Protein AF-A0A134BZQ8-F1 (afdb_monomer_lite)

Sequence (60 aa):
MELASFNEKPNAWVTDSGVYTFKVGASSRDIKDSATLKLKGNTVKVHQILEPKHKLNLLK

pLDDT: mean 86.85, std 7.17, range [55.09, 94.44]

Secondary structure (DSSP, 8-state):
-TTPEEETTTTEEEE-SEEEEEEEEEETTEEEEEEEEEEPPEEEE-------SS------

Radius of gyration: 15.73 Å; chains: 1; bounding box: 33×23×40 Å

Structure (mmCIF, N/CA/C/O backbone):
data_AF-A0A134BZQ8-F1
#
_entry.id   AF-A0A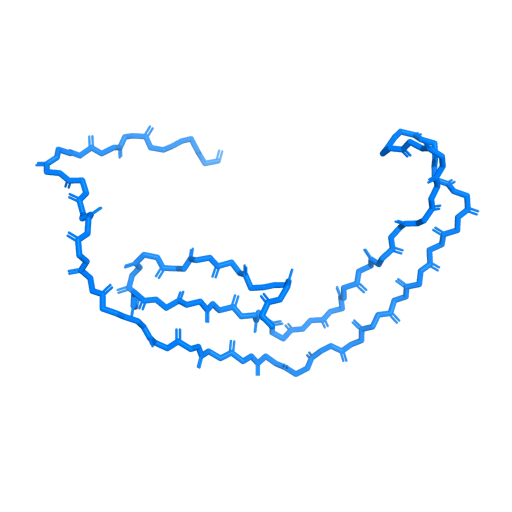134BZQ8-F1
#
loop_
_atom_site.group_PDB
_atom_site.id
_atom_site.type_symbol
_atom_site.label_atom_id
_atom_site.label_alt_id
_atom_site.label_comp_id
_atom_site.label_asym_id
_atom_site.label_entity_id
_atom_site.label_seq_id
_atom_site.pdbx_PDB_ins_code
_atom_site.Cartn_x
_atom_site.Cartn_y
_atom_site.Cartn_z
_atom_site.occupancy
_atom_site.B_iso_or_equiv
_atom_site.auth_seq_id
_atom_site.auth_comp_id
_atom_site.auth_asym_id
_atom_site.auth_atom_id
_atom_site.pdbx_PDB_model_num
ATOM 1 N N . MET A 1 1 ? -5.648 -7.228 -0.969 1.00 58.59 1 MET A N 1
ATOM 2 C CA . MET A 1 1 ? -5.402 -6.878 0.446 1.00 58.59 1 MET A CA 1
ATOM 3 C C . MET A 1 1 ? -4.113 -6.088 0.607 1.00 58.59 1 MET A C 1
ATOM 5 O O . MET A 1 1 ? -4.149 -5.117 1.336 1.00 58.59 1 MET A O 1
ATOM 9 N N . GLU A 1 2 ? -3.051 -6.409 -0.137 1.00 78.62 2 GLU A N 1
ATOM 10 C CA . GLU A 1 2 ? -1.726 -5.742 -0.101 1.00 78.62 2 GLU A CA 1
ATOM 11 C C . GLU A 1 2 ? -1.681 -4.198 -0.171 1.00 78.62 2 GLU A C 1
ATOM 13 O O . GLU A 1 2 ? -0.651 -3.607 0.126 1.00 78.62 2 GLU A O 1
ATOM 18 N N . LEU A 1 3 ? -2.767 -3.525 -0.571 1.00 85.69 3 LEU A N 1
ATOM 19 C CA . LEU A 1 3 ? -2.844 -2.060 -0.709 1.00 85.69 3 LEU A CA 1
ATOM 20 C C . LEU A 1 3 ? -3.852 -1.415 0.252 1.00 85.69 3 LEU A C 1
ATOM 22 O O . LEU A 1 3 ? -4.180 -0.239 0.111 1.00 85.69 3 LEU A O 1
AT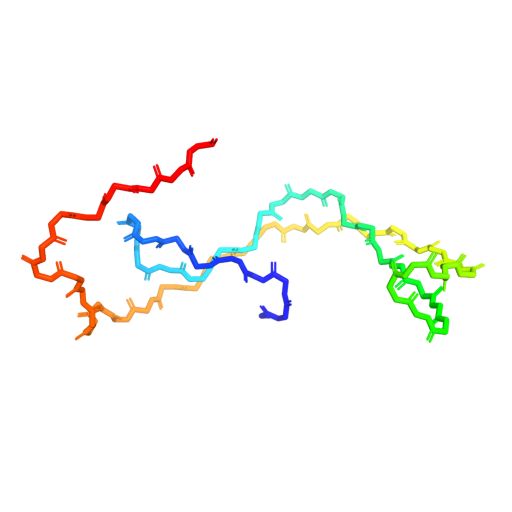OM 26 N N . ALA A 1 4 ? -4.423 -2.198 1.168 1.00 87.25 4 ALA A N 1
ATOM 27 C CA . ALA A 1 4 ? -5.424 -1.717 2.104 1.00 87.25 4 ALA A CA 1
ATOM 28 C C . ALA A 1 4 ? -4.777 -1.020 3.306 1.00 87.25 4 ALA A C 1
ATOM 30 O O . ALA A 1 4 ? -3.829 -1.530 3.898 1.00 87.25 4 ALA A O 1
ATOM 31 N N . SER A 1 5 ? -5.366 0.100 3.707 1.00 87.94 5 SER A N 1
ATOM 32 C CA . SER A 1 5 ? -5.099 0.767 4.976 1.00 87.94 5 SER A CA 1
ATOM 33 C C . SER A 1 5 ? -6.156 0.349 5.991 1.00 87.94 5 SER A C 1
ATOM 35 O O . SER A 1 5 ? -7.338 0.223 5.657 1.00 87.94 5 SER A O 1
ATOM 37 N N . PHE A 1 6 ? -5.757 0.127 7.242 1.00 87.00 6 PHE A N 1
ATOM 38 C CA . PHE A 1 6 ? -6.723 -0.145 8.300 1.00 87.00 6 PHE A CA 1
ATOM 39 C C . PHE A 1 6 ? -7.437 1.148 8.697 1.00 87.00 6 PHE A C 1
ATOM 41 O O . PHE A 1 6 ? -6.798 2.141 9.039 1.00 87.00 6 PHE A O 1
ATOM 48 N N . ASN A 1 7 ? -8.767 1.138 8.648 1.00 85.19 7 ASN A N 1
ATOM 49 C CA . ASN A 1 7 ? -9.594 2.234 9.123 1.00 85.19 7 ASN A CA 1
ATOM 50 C C . ASN A 1 7 ? -10.250 1.827 10.445 1.00 85.19 7 ASN A C 1
ATOM 52 O O . ASN A 1 7 ? -11.116 0.949 10.479 1.00 85.19 7 ASN A O 1
ATOM 56 N N . GLU A 1 8 ? -9.842 2.499 11.520 1.00 82.94 8 GLU A N 1
ATOM 57 C CA . GLU A 1 8 ? -10.310 2.242 12.886 1.00 82.94 8 GLU A CA 1
ATOM 58 C C . GLU A 1 8 ? -11.795 2.586 13.072 1.00 82.94 8 GLU A C 1
ATOM 60 O O . GLU A 1 8 ? -12.482 1.926 13.839 1.00 82.94 8 GLU A O 1
ATOM 65 N N . LYS A 1 9 ? -12.341 3.566 12.333 1.00 81.12 9 LYS A N 1
ATOM 66 C CA . LYS A 1 9 ? -13.751 3.979 12.486 1.00 81.12 9 LYS A CA 1
ATOM 67 C C . LYS A 1 9 ? -14.749 2.869 12.103 1.00 81.12 9 LYS A C 1
ATOM 69 O O . LYS A 1 9 ? -15.665 2.613 12.878 1.00 81.12 9 LYS A O 1
ATOM 74 N N . PRO A 1 10 ? -14.635 2.225 10.922 1.00 82.19 10 PRO A N 1
ATOM 75 C CA . PRO A 1 10 ? -15.481 1.097 10.545 1.00 82.19 10 PRO A CA 1
ATOM 76 C C . PRO A 1 10 ? -14.908 -0.271 10.946 1.00 82.19 10 PRO A C 1
ATOM 78 O O . PRO A 1 10 ? -15.535 -1.271 10.601 1.00 82.19 10 PRO A O 1
ATOM 81 N N . ASN A 1 11 ? -13.735 -0.334 11.595 1.00 84.88 11 ASN A N 1
ATOM 82 C CA . ASN A 1 11 ? -12.985 -1.572 11.852 1.00 84.88 11 ASN A CA 1
ATOM 83 C C . ASN A 1 11 ? -12.836 -2.427 10.589 1.00 84.88 11 ASN A C 1
ATOM 85 O O . ASN A 1 11 ? -13.307 -3.562 10.496 1.00 84.88 11 ASN A O 1
ATOM 89 N N . ALA A 1 12 ? -12.234 -1.841 9.560 1.00 87.88 12 ALA A N 1
ATOM 90 C CA . ALA A 1 12 ? -12.146 -2.471 8.253 1.00 87.88 12 ALA A CA 1
ATOM 91 C C . ALA A 1 12 ? -10.810 -2.185 7.577 1.00 87.88 12 ALA A C 1
ATOM 93 O O . ALA A 1 12 ? -10.253 -1.095 7.699 1.00 87.88 12 ALA A O 1
ATOM 94 N N . TRP A 1 13 ? -10.341 -3.147 6.791 1.00 89.44 13 TRP A N 1
ATOM 95 C CA . TRP A 1 13 ? -9.297 -2.923 5.802 1.00 89.44 13 TRP A CA 1
ATOM 96 C C . TRP A 1 13 ? -9.926 -2.266 4.576 1.00 89.44 13 TRP A C 1
ATOM 98 O O . TRP A 1 13 ? -10.800 -2.853 3.935 1.00 89.44 13 TRP A O 1
ATOM 108 N N . VAL A 1 14 ? -9.502 -1.043 4.266 1.00 89.44 14 VAL A N 1
ATOM 109 C CA . VAL A 1 14 ? -10.031 -0.238 3.162 1.00 89.44 14 VAL A CA 1
ATOM 110 C C . VAL A 1 14 ? -8.931 -0.016 2.133 1.00 89.44 14 VAL A C 1
ATOM 112 O O . VAL A 1 14 ? -7.856 0.483 2.447 1.00 89.44 14 VAL A O 1
ATOM 115 N N . THR A 1 15 ? -9.196 -0.389 0.888 1.00 91.31 15 THR A N 1
ATOM 116 C CA . THR A 1 15 ? -8.422 0.045 -0.275 1.00 91.31 15 THR A CA 1
ATOM 117 C C . THR A 1 15 ? -9.235 1.121 -0.973 1.00 91.31 15 THR A C 1
ATOM 119 O O . THR A 1 15 ? -10.281 0.823 -1.548 1.00 91.31 15 THR A O 1
ATOM 122 N N . ASP A 1 16 ? -8.790 2.369 -0.906 1.00 89.12 16 ASP A N 1
ATOM 123 C CA . ASP A 1 16 ? -9.484 3.475 -1.556 1.00 89.12 16 ASP A CA 1
ATOM 124 C C . ASP A 1 16 ? -9.439 3.350 -3.085 1.00 89.12 16 ASP A C 1
ATOM 126 O O . ASP A 1 16 ? -8.504 2.810 -3.679 1.00 89.12 16 ASP A O 1
ATOM 130 N N . SER A 1 17 ? -10.476 3.851 -3.756 1.00 90.81 17 SER A N 1
ATOM 131 C CA . SER A 1 17 ? -10.427 3.984 -5.210 1.00 90.81 17 SER A CA 1
ATOM 132 C C . SER A 1 17 ? -9.495 5.128 -5.579 1.00 90.81 17 SER A C 1
ATOM 134 O O . SER A 1 17 ? -9.660 6.244 -5.088 1.00 90.81 17 SER A O 1
ATOM 136 N N . GLY A 1 18 ? -8.565 4.887 -6.491 1.00 91.62 18 GLY A N 1
ATOM 137 C CA . GLY A 1 18 ? -7.590 5.902 -6.853 1.00 91.62 18 GLY A CA 1
ATOM 138 C C . GLY A 1 18 ? -6.541 5.386 -7.815 1.00 91.62 18 GLY A C 1
ATOM 139 O O . GLY A 1 18 ? -6.615 4.255 -8.302 1.00 91.62 18 GLY A O 1
ATOM 140 N N . VAL A 1 19 ? -5.568 6.243 -8.105 1.00 92.94 19 VAL A N 1
ATOM 141 C CA . VAL A 1 19 ? -4.382 5.870 -8.873 1.00 92.94 19 VAL A CA 1
ATOM 142 C C . VAL A 1 19 ? -3.264 5.577 -7.885 1.00 92.94 19 VAL A C 1
ATOM 144 O O . VAL A 1 19 ? -2.882 6.441 -7.102 1.00 92.94 19 VAL A O 1
ATOM 147 N N . TYR A 1 20 ? -2.755 4.353 -7.931 1.00 92.19 20 TYR A N 1
ATOM 148 C CA . TYR A 1 20 ? -1.644 3.899 -7.110 1.00 92.19 20 TYR A CA 1
ATOM 149 C C . TYR A 1 20 ? -0.389 3.840 -7.969 1.00 92.19 20 TYR A C 1
ATOM 151 O O . TYR A 1 20 ? -0.411 3.275 -9.065 1.00 92.19 20 TYR A O 1
ATOM 159 N N . THR A 1 21 ? 0.699 4.416 -7.464 1.00 93.50 21 THR A N 1
ATOM 160 C CA . THR A 1 21 ? 1.999 4.414 -8.138 1.00 93.50 21 THR A CA 1
ATOM 161 C C . THR A 1 21 ? 2.909 3.386 -7.487 1.00 93.50 21 THR A C 1
ATOM 163 O O . THR A 1 21 ? 3.351 3.560 -6.352 1.00 93.50 21 THR A O 1
ATOM 166 N N . PHE A 1 22 ? 3.220 2.333 -8.228 1.00 91.62 22 PHE A N 1
ATOM 167 C CA . PHE A 1 22 ? 4.235 1.356 -7.872 1.00 91.62 22 PHE A CA 1
ATOM 168 C C . PHE A 1 22 ? 5.596 1.893 -8.278 1.00 91.62 22 PHE A C 1
ATOM 170 O O . PHE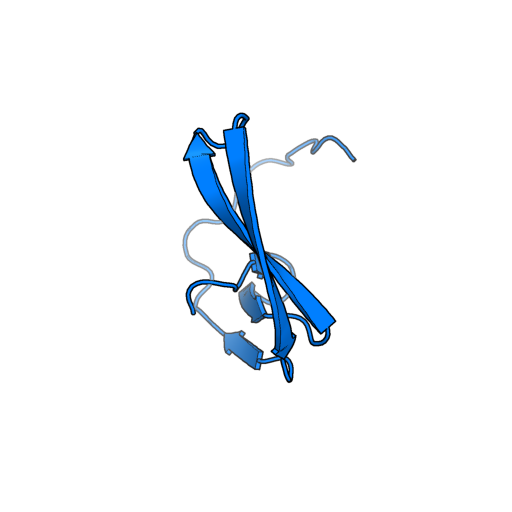 A 1 22 ? 5.769 2.366 -9.397 1.00 91.62 22 PHE A O 1
ATOM 177 N N . LYS A 1 23 ? 6.560 1.817 -7.368 1.00 93.62 23 LYS A N 1
ATOM 178 C CA . LYS A 1 23 ? 7.938 2.250 -7.591 1.00 93.62 23 LYS A CA 1
ATOM 179 C C . LYS A 1 23 ? 8.847 1.037 -7.458 1.00 93.62 23 LYS A C 1
ATOM 181 O O . LYS A 1 23 ? 8.767 0.332 -6.455 1.00 93.62 23 LYS A O 1
ATOM 186 N N . VAL A 1 24 ? 9.692 0.801 -8.454 1.00 91.62 24 VAL A N 1
ATOM 187 C CA . VAL A 1 24 ? 10.614 -0.337 -8.515 1.00 91.62 24 VAL A CA 1
ATOM 188 C C . VAL A 1 24 ? 12.037 0.194 -8.564 1.00 91.62 24 VAL A C 1
ATOM 190 O O . VAL A 1 24 ? 12.350 1.097 -9.334 1.00 91.62 24 VAL A O 1
ATOM 193 N N . GLY A 1 25 ? 12.913 -0.346 -7.727 1.00 93.00 25 GLY A N 1
ATOM 194 C CA . GLY A 1 25 ? 14.259 0.176 -7.562 1.00 93.00 25 GLY A CA 1
ATOM 195 C C . GLY A 1 25 ? 15.120 -0.701 -6.668 1.00 93.00 25 GLY A C 1
ATOM 196 O O . GLY A 1 25 ? 14.626 -1.651 -6.064 1.00 93.00 25 GLY A O 1
ATOM 197 N N . ALA A 1 26 ? 16.411 -0.387 -6.583 1.00 93.69 26 ALA A N 1
ATOM 198 C CA . ALA A 1 26 ? 17.338 -1.123 -5.721 1.00 93.69 26 ALA A CA 1
ATOM 199 C C . ALA A 1 26 ? 17.202 -0.721 -4.240 1.00 93.69 26 ALA A C 1
ATOM 201 O O . ALA A 1 26 ? 17.659 -1.431 -3.348 1.00 93.69 26 ALA A O 1
ATOM 202 N N . SER A 1 27 ? 16.571 0.424 -3.973 1.00 92.31 27 SER A N 1
ATOM 203 C CA . SER A 1 27 ? 16.297 0.951 -2.638 1.00 92.31 27 SER A CA 1
ATOM 204 C C . SER A 1 27 ? 15.039 1.808 -2.692 1.00 92.31 27 SER A C 1
ATOM 206 O O . SER A 1 27 ? 14.727 2.381 -3.728 1.00 92.31 27 SER A O 1
ATOM 208 N N . SER A 1 28 ? 14.353 2.013 -1.567 1.00 88.44 28 SER A N 1
ATOM 209 C CA . SER A 1 28 ? 13.250 2.985 -1.505 1.00 88.44 28 SER A CA 1
ATOM 210 C C . SER A 1 28 ? 13.681 4.428 -1.818 1.00 88.44 28 SER A C 1
ATOM 212 O O . SER A 1 28 ? 12.828 5.280 -2.059 1.00 88.44 28 SER A O 1
ATOM 214 N N . ARG A 1 29 ? 14.995 4.698 -1.826 1.00 93.12 29 ARG A N 1
ATOM 215 C CA . ARG A 1 29 ? 15.601 5.979 -2.213 1.00 93.12 29 ARG A CA 1
ATOM 216 C C . ARG A 1 29 ? 16.143 5.981 -3.646 1.00 93.12 29 ARG A C 1
ATOM 218 O O . ARG A 1 29 ? 16.321 7.057 -4.199 1.00 93.12 29 ARG A O 1
ATOM 225 N N . ASP A 1 30 ? 16.376 4.807 -4.233 1.00 91.31 30 ASP A N 1
ATOM 226 C CA . ASP A 1 30 ? 16.871 4.635 -5.604 1.00 91.31 30 ASP A CA 1
ATOM 227 C C . ASP A 1 30 ? 15.808 3.911 -6.432 1.00 91.31 30 ASP A C 1
ATOM 229 O O . ASP A 1 30 ? 15.761 2.679 -6.466 1.00 91.31 30 ASP A O 1
ATOM 233 N N . ILE A 1 31 ? 14.917 4.692 -7.044 1.00 94.44 31 ILE A N 1
ATOM 234 C CA . ILE A 1 31 ? 13.800 4.197 -7.853 1.00 94.44 31 ILE A CA 1
ATOM 235 C C . ILE A 1 31 ? 14.196 4.261 -9.324 1.00 94.44 31 ILE A C 1
ATOM 237 O O . ILE A 1 31 ? 14.524 5.329 -9.833 1.00 94.44 31 ILE A O 1
ATOM 241 N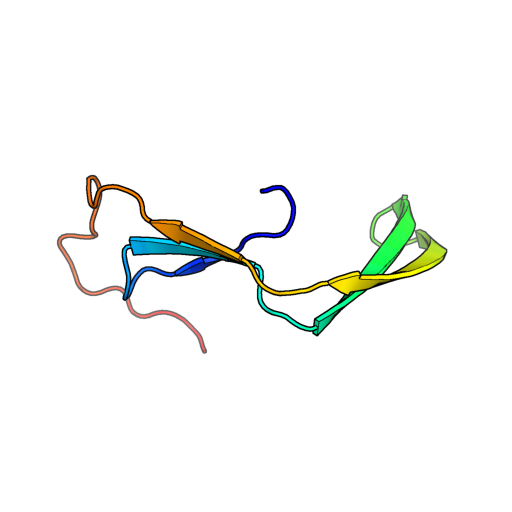 N . LYS A 1 32 ? 14.145 3.113 -9.997 1.00 93.19 32 LYS A N 1
ATOM 242 C CA . LYS A 1 32 ? 14.571 2.938 -11.390 1.00 93.19 32 LYS A CA 1
ATOM 243 C C . LYS A 1 32 ? 13.412 2.954 -12.374 1.00 93.19 32 LYS A C 1
ATOM 245 O O . LYS A 1 32 ? 13.609 3.333 -13.520 1.00 93.19 32 LYS A O 1
ATOM 250 N N . ASP A 1 33 ? 12.226 2.552 -11.931 1.00 93.12 33 ASP A N 1
ATOM 251 C CA . ASP A 1 33 ? 11.027 2.569 -12.757 1.00 93.12 33 ASP A CA 1
ATOM 252 C C . ASP A 1 33 ? 9.766 2.745 -11.903 1.00 93.12 33 ASP A C 1
ATOM 254 O O . ASP A 1 33 ? 9.775 2.534 -10.683 1.00 93.12 33 ASP A O 1
ATOM 258 N N . SER A 1 34 ? 8.665 3.138 -12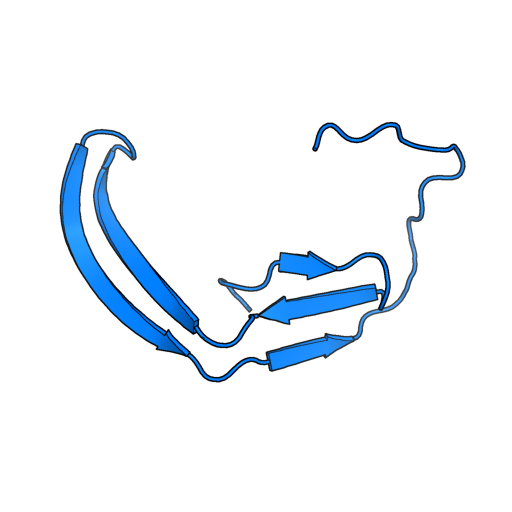.536 1.00 94.00 34 SER A N 1
ATOM 259 C CA . SER A 1 34 ? 7.372 3.235 -11.876 1.00 94.00 34 SER A CA 1
ATOM 260 C C . SER A 1 34 ? 6.215 2.888 -12.801 1.00 94.00 34 SER A C 1
ATOM 262 O O . SER A 1 34 ? 6.180 3.301 -13.955 1.00 94.00 34 SER A O 1
ATOM 264 N N . ALA A 1 35 ? 5.222 2.195 -12.253 1.00 94.00 35 ALA A N 1
ATOM 265 C CA . ALA A 1 35 ? 3.980 1.865 -12.937 1.00 94.00 35 ALA A CA 1
ATOM 266 C C . ALA A 1 35 ? 2.795 2.462 -12.179 1.00 94.00 35 ALA A C 1
ATOM 268 O O . ALA A 1 35 ? 2.820 2.574 -10.954 1.00 94.00 35 ALA A O 1
ATOM 269 N N . THR A 1 36 ? 1.735 2.825 -12.895 1.00 93.94 36 THR A N 1
ATOM 270 C CA . THR A 1 36 ? 0.499 3.318 -12.278 1.00 93.94 36 THR A CA 1
ATOM 271 C C . THR A 1 36 ? -0.651 2.361 -12.545 1.00 93.94 36 THR A C 1
ATOM 273 O O . THR A 1 36 ? -0.789 1.819 -13.639 1.00 93.94 36 THR A O 1
ATOM 276 N N . LEU A 1 37 ? -1.488 2.149 -11.532 1.00 92.44 37 LEU A N 1
ATOM 277 C CA . LEU A 1 37 ? -2.692 1.334 -11.632 1.00 92.44 37 LEU A CA 1
ATOM 278 C C . LEU A 1 37 ? -3.872 2.104 -11.063 1.00 92.44 37 LEU A C 1
ATOM 280 O O . LEU A 1 37 ? -3.818 2.607 -9.940 1.00 92.44 37 LEU A O 1
ATOM 284 N N . LYS A 1 38 ? -4.965 2.152 -11.822 1.00 91.06 38 LYS A N 1
ATOM 285 C CA . LYS A 1 38 ? -6.232 2.679 -11.326 1.00 91.06 38 LYS A CA 1
ATOM 286 C C . LYS A 1 38 ? -7.020 1.550 -10.673 1.00 91.06 38 LYS A C 1
ATOM 288 O O . LYS A 1 38 ? -7.425 0.606 -11.348 1.00 91.06 38 LYS A O 1
ATOM 293 N N . LEU A 1 39 ? -7.242 1.654 -9.370 1.00 87.94 39 LEU A N 1
ATOM 294 C CA . LEU A 1 39 ? -7.973 0.658 -8.596 1.00 87.94 39 LEU A CA 1
ATOM 295 C C . LEU A 1 39 ? -9.408 1.105 -8.346 1.00 87.94 39 LEU A C 1
ATOM 297 O O . LEU A 1 39 ? -9.685 2.272 -8.059 1.00 87.94 39 LEU A O 1
ATOM 301 N N . LYS A 1 40 ? -10.324 0.141 -8.434 1.00 84.44 40 LYS A N 1
ATOM 302 C CA . LYS A 1 40 ? -11.661 0.274 -7.859 1.00 84.44 40 LYS A CA 1
ATOM 303 C C . LYS A 1 40 ? -11.543 -0.074 -6.378 1.00 84.44 40 LYS A C 1
ATOM 305 O O . LYS A 1 40 ? -10.910 -1.073 -6.040 1.00 84.44 40 LYS A O 1
ATOM 310 N N . GLY A 1 41 ? -12.089 0.784 -5.523 1.00 86.88 41 GLY A N 1
ATOM 311 C CA . GLY A 1 41 ? -11.953 0.637 -4.079 1.00 86.88 41 GLY A CA 1
ATOM 312 C C . GLY A 1 41 ? -12.599 -0.650 -3.569 1.00 86.88 41 GLY A C 1
ATOM 313 O O . GLY A 1 41 ? -13.504 -1.196 -4.203 1.00 86.88 41 GLY A O 1
ATOM 314 N N . ASN A 1 42 ? -12.126 -1.136 -2.428 1.00 87.81 42 ASN A N 1
ATOM 315 C CA . ASN A 1 42 ? -12.634 -2.335 -1.776 1.00 87.81 42 ASN A CA 1
ATOM 316 C C . ASN A 1 42 ? -12.577 -2.183 -0.254 1.00 87.81 42 ASN A C 1
ATOM 318 O O . ASN A 1 42 ? -11.636 -1.598 0.275 1.00 87.81 42 ASN A O 1
ATOM 322 N N . THR A 1 43 ? -13.545 -2.766 0.448 1.00 88.31 43 THR A N 1
ATOM 323 C CA . THR A 1 43 ? -13.636 -2.698 1.909 1.00 88.31 43 THR A CA 1
ATOM 324 C C . THR A 1 43 ? -13.901 -4.080 2.479 1.00 88.31 43 THR A C 1
ATOM 326 O O . THR A 1 43 ? -14.887 -4.724 2.130 1.00 88.31 43 THR A O 1
ATOM 329 N N . VAL A 1 44 ? -13.050 -4.510 3.407 1.00 88.62 44 VAL A N 1
ATOM 330 C CA . VAL A 1 44 ? -13.184 -5.777 4.129 1.00 88.62 44 VAL A CA 1
ATOM 331 C C . VAL A 1 44 ? -13.346 -5.478 5.614 1.00 88.62 44 VAL A C 1
ATOM 333 O O . VAL A 1 44 ? -12.401 -5.053 6.277 1.00 88.62 44 VAL A O 1
ATOM 336 N N . LYS A 1 45 ? -14.557 -5.688 6.138 1.00 87.19 45 LYS A N 1
ATOM 337 C CA . LYS A 1 45 ? -14.848 -5.525 7.569 1.00 87.19 45 LYS A CA 1
ATOM 338 C C . LYS A 1 45 ? -14.209 -6.643 8.382 1.00 87.19 45 LYS A C 1
ATOM 340 O O . LYS A 1 45 ? -14.232 -7.800 7.966 1.00 87.19 45 LYS A O 1
ATOM 345 N N . VAL A 1 46 ? -13.684 -6.294 9.549 1.00 87.94 46 VAL A N 1
ATOM 346 C CA . VAL A 1 46 ? -13.096 -7.235 10.503 1.00 87.94 46 VAL A CA 1
ATOM 347 C C . VAL A 1 46 ? -13.612 -6.963 11.912 1.00 87.94 46 VAL A C 1
ATOM 349 O O . VAL A 1 46 ? -14.281 -5.966 12.175 1.00 87.94 46 VAL A O 1
ATOM 352 N N . HIS A 1 47 ? -13.336 -7.895 12.819 1.00 85.06 47 HIS A N 1
ATOM 353 C CA . HIS A 1 47 ? -13.746 -7.781 14.211 1.00 85.06 47 HIS A CA 1
ATOM 354 C C . HIS A 1 47 ? -12.842 -6.804 14.967 1.00 85.06 47 HIS A C 1
ATOM 356 O O . HIS A 1 47 ? -11.644 -6.704 14.706 1.00 85.06 47 HIS A O 1
ATOM 362 N N . GLN A 1 48 ? -13.435 -6.114 15.933 1.00 81.31 48 GLN A N 1
ATOM 363 C CA . GLN A 1 48 ? -12.798 -5.113 16.780 1.00 81.31 48 GLN A CA 1
ATOM 364 C C . GLN A 1 48 ? -12.312 -5.793 18.067 1.00 81.31 48 GLN A C 1
ATOM 366 O O . GLN A 1 48 ? -13.106 -6.064 18.963 1.00 81.31 48 GLN A O 1
ATOM 371 N N . ILE A 1 49 ? -11.026 -6.160 18.116 1.00 81.94 49 ILE A N 1
ATOM 372 C CA . ILE A 1 49 ? -10.495 -7.083 19.143 1.00 81.94 49 ILE A CA 1
ATOM 373 C C . ILE A 1 49 ? -9.450 -6.429 20.068 1.00 81.94 49 ILE A C 1
ATOM 375 O O . ILE A 1 49 ? -9.311 -6.842 21.216 1.00 81.94 49 ILE A O 1
ATOM 379 N N . LEU A 1 50 ? -8.707 -5.420 19.592 1.00 81.25 50 LEU A N 1
ATOM 380 C CA . LEU A 1 50 ? -7.572 -4.803 20.304 1.00 81.25 50 LEU A CA 1
ATOM 381 C C . LEU A 1 50 ? -7.622 -3.271 20.264 1.00 81.25 50 LEU A C 1
ATOM 383 O O . LEU A 1 50 ? -6.697 -2.608 19.800 1.00 81.25 50 LEU A O 1
ATOM 387 N N . GLU A 1 51 ? -8.717 -2.699 20.748 1.00 82.25 51 GLU A N 1
ATOM 388 C CA . GLU A 1 51 ? -8.836 -1.245 20.820 1.00 82.25 51 GLU A CA 1
ATOM 389 C C . GLU A 1 51 ? -7.987 -0.640 21.947 1.00 82.25 51 GLU A C 1
ATOM 391 O O . GLU A 1 51 ? -7.941 -1.188 23.058 1.00 82.25 51 GLU A O 1
ATOM 396 N N . PRO A 1 52 ? -7.348 0.520 21.711 1.00 82.62 52 PRO A N 1
ATOM 397 C CA . PRO A 1 52 ? -6.665 1.259 22.761 1.00 82.62 52 PRO A CA 1
ATOM 398 C C . PRO A 1 52 ? -7.640 1.650 23.878 1.00 82.62 52 PRO A C 1
ATOM 400 O O . PRO A 1 52 ? -8.620 2.355 23.656 1.00 82.62 52 PRO A O 1
ATOM 403 N N . LYS A 1 53 ? -7.341 1.246 25.116 1.00 84.00 53 LYS A N 1
ATOM 404 C CA . LYS A 1 53 ? -8.149 1.604 26.300 1.00 84.00 53 LYS A CA 1
ATOM 405 C C . LYS A 1 53 ? -7.965 3.058 26.748 1.00 84.00 53 LYS A C 1
ATOM 407 O O . LYS A 1 53 ? -8.731 3.557 27.567 1.00 84.00 53 LYS A O 1
ATOM 412 N N . HIS A 1 54 ? -6.942 3.730 26.226 1.00 84.56 54 HIS A N 1
ATOM 413 C CA . HIS A 1 54 ? -6.607 5.114 26.536 1.00 84.56 54 HIS A CA 1
ATOM 414 C C . HIS A 1 54 ? -6.530 5.936 25.255 1.00 84.56 54 HIS A C 1
ATOM 416 O O . HIS A 1 54 ? -6.143 5.436 24.199 1.00 84.56 54 HIS A O 1
ATOM 422 N N . LYS A 1 55 ? -6.889 7.217 25.360 1.00 82.88 55 LYS A N 1
ATOM 423 C CA . LYS A 1 55 ? -6.922 8.133 24.222 1.00 82.88 55 LYS A CA 1
ATOM 424 C C . LYS A 1 55 ? -5.512 8.347 23.668 1.00 82.88 55 LYS A C 1
ATOM 426 O O . LYS A 1 55 ? -4.636 8.840 24.376 1.00 82.88 55 LYS A O 1
ATOM 431 N N . LEU A 1 56 ? -5.318 8.005 22.398 1.00 82.50 56 LEU A N 1
ATOM 432 C CA . LEU A 1 56 ? -4.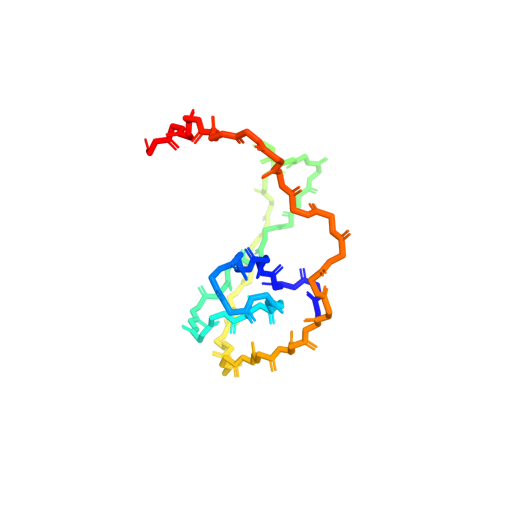082 8.271 21.670 1.00 82.50 56 LEU A CA 1
ATOM 433 C C . LEU A 1 56 ? -4.137 9.673 21.054 1.00 82.50 56 LEU A C 1
ATOM 435 O O . LEU A 1 56 ? -5.129 10.052 20.429 1.00 82.50 56 LEU A O 1
ATOM 439 N N . ASN A 1 57 ? -3.063 10.442 21.219 1.00 85.12 57 ASN A N 1
ATOM 440 C CA . ASN A 1 57 ? -2.892 11.733 20.557 1.00 85.12 57 ASN A CA 1
ATOM 441 C C . ASN A 1 57 ? -2.046 11.519 19.300 1.00 85.12 57 ASN A C 1
ATOM 443 O O . ASN A 1 57 ? -0.819 11.555 19.357 1.00 85.12 57 ASN A O 1
ATOM 447 N N . LEU A 1 58 ? -2.711 11.233 18.182 1.00 83.12 58 LEU A N 1
ATOM 448 C CA . LEU A 1 58 ? -2.049 11.015 16.898 1.00 83.12 58 LEU A CA 1
ATOM 449 C C . LEU A 1 58 ? -1.625 12.352 16.276 1.00 83.12 58 LEU A C 1
ATOM 451 O O . LEU A 1 58 ? -2.366 13.336 16.331 1.00 83.12 58 LEU A O 1
ATOM 455 N N . LEU A 1 59 ? -0.436 12.370 15.675 1.00 75.44 59 LEU A N 1
ATOM 456 C CA . LEU A 1 59 ? 0.042 13.494 14.874 1.00 75.44 59 LEU A CA 1
ATOM 457 C C . LEU A 1 59 ? -0.727 13.510 13.545 1.00 75.44 59 LEU A C 1
ATOM 459 O O . LEU A 1 59 ? -0.904 12.460 12.926 1.00 75.44 59 LEU A O 1
ATOM 463 N N . LYS A 1 60 ? -1.226 14.688 13.160 1.00 55.09 60 LYS A N 1
ATOM 464 C CA . LYS A 1 60 ? -1.907 14.918 11.879 1.00 55.09 60 LYS A CA 1
ATOM 465 C C . LYS A 1 60 ? -0.917 15.289 10.790 1.00 55.09 60 LYS A C 1
ATOM 467 O O . LYS A 1 60 ? 0.024 16.047 11.111 1.00 55.09 60 LYS A O 1
#

Foldseek 3Di:
DVQFDQDPVQQKTKRDFDKDKDFDAPDPVGTDDIDIDGDDMDIGHDDDDDDDPDDDDDDD